Protein AF-A0A842VJ78-F1 (afdb_monomer_lite)

Radius of gyration: 14.23 Å; chains: 1; bounding box: 28×35×37 Å

Sequence (113 aa):
MDSSFNSDEFSVIYNQLQDQSVKHRIPMILKLFGVFNKYNLKLENRYLLCNFIDQHSDILKFKEDIYLVNNQKSLNELFLIALNKARRHNLLEALYREYTNGLQAISNKKRKL

Secondary structure (DSSP, 8-state):
------HHHHHHHHHHHHT--GGGHHHHHHHHHHHHHHTT-HHHHHHHHHHHHHHTHHHHT--S-HHHHGGGS-HHHHHHHHHHHHHHTT-HHHHHHHHHHHHHHHHHHHTT-

Foldseek 3Di:
DQPPDDLVVLVVLLVVLVVDDPVCLVVNLVVLLVVCVSNVVLVLLLVLLLVLCQVCVVVLVPPDNCVVCVVVDDSVRSVCSSSVSCVVRVNSVVSSVSSSVSSVVVSVVVVVD

pLDDT: mean 84.18, std 14.8, range [38.41, 97.69]

Structure (mmCIF, N/CA/C/O backbone):
data_AF-A0A842VJ78-F1
#
_entry.id   AF-A0A842VJ78-F1
#
loop_
_atom_site.group_PDB
_atom_site.id
_atom_site.type_symbol
_atom_site.label_atom_id
_atom_site.label_alt_id
_atom_site.label_comp_id
_atom_site.label_asym_id
_atom_site.label_entity_id
_atom_site.label_seq_id
_atom_site.pdbx_PDB_ins_code
_atom_site.Cartn_x
_atom_site.Cartn_y
_atom_site.Cartn_z
_atom_site.occupancy
_atom_site.B_iso_or_equiv
_atom_site.auth_seq_id
_atom_site.auth_comp_id
_atom_site.auth_asym_id
_atom_site.auth_atom_id
_atom_site.pdbx_PDB_model_num
ATOM 1 N N . MET A 1 1 ? 13.922 20.842 -8.133 1.00 38.41 1 MET A N 1
ATOM 2 C CA . MET A 1 1 ? 13.928 19.978 -9.329 1.00 38.41 1 MET A CA 1
ATOM 3 C C . MET A 1 1 ? 12.717 19.080 -9.221 1.00 38.41 1 MET A C 1
ATOM 5 O O . MET A 1 1 ? 12.743 18.153 -8.421 1.00 38.41 1 MET A O 1
ATOM 9 N N . ASP A 1 2 ? 11.643 19.415 -9.934 1.00 41.50 2 ASP A N 1
ATOM 10 C CA . ASP A 1 2 ? 10.509 18.506 -10.080 1.00 41.50 2 ASP A CA 1
ATOM 11 C C . ASP A 1 2 ? 11.015 17.268 -10.810 1.00 41.50 2 ASP A C 1
ATOM 13 O O . ASP A 1 2 ? 11.433 17.346 -11.965 1.00 41.50 2 ASP A O 1
ATOM 17 N N . SER A 1 3 ? 11.033 16.126 -10.128 1.00 51.38 3 SER A N 1
ATOM 18 C CA . SER A 1 3 ? 11.226 14.838 -10.781 1.00 51.38 3 SER A CA 1
ATOM 19 C C . SER A 1 3 ? 9.977 14.561 -11.611 1.00 51.38 3 SER A C 1
ATOM 21 O O . SER A 1 3 ? 9.032 13.918 -11.145 1.00 51.38 3 SER A O 1
ATOM 23 N N . SER A 1 4 ? 9.936 15.129 -12.815 1.00 55.19 4 SER A N 1
ATOM 24 C CA . SER A 1 4 ? 8.831 14.964 -13.743 1.00 55.19 4 SER A CA 1
ATOM 25 C C . SER A 1 4 ? 8.663 13.480 -14.057 1.00 55.19 4 SER A C 1
A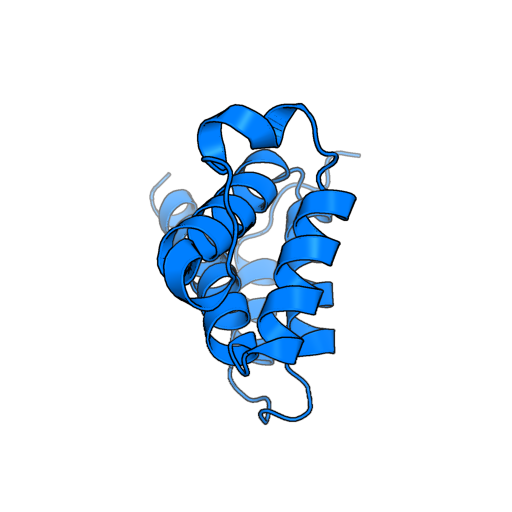TOM 27 O O . SER A 1 4 ? 9.587 12.808 -14.512 1.00 55.19 4 SER A O 1
ATOM 29 N N . PHE A 1 5 ? 7.467 12.981 -13.766 1.00 55.72 5 PHE A N 1
ATOM 30 C CA . PHE A 1 5 ? 6.994 11.629 -14.032 1.00 55.72 5 PHE A CA 1
ATOM 31 C C . PHE A 1 5 ? 7.322 11.174 -15.465 1.00 55.72 5 PHE A C 1
ATOM 33 O O . PHE A 1 5 ? 6.829 11.773 -16.417 1.00 55.72 5 PHE A O 1
ATOM 40 N N . ASN A 1 6 ? 8.099 10.096 -15.611 1.00 64.94 6 ASN A N 1
ATOM 41 C CA . ASN A 1 6 ? 8.334 9.430 -16.892 1.00 64.94 6 ASN A CA 1
ATOM 42 C C . ASN A 1 6 ? 7.569 8.093 -16.912 1.00 64.94 6 ASN A C 1
ATOM 44 O O . ASN A 1 6 ? 7.857 7.190 -16.122 1.00 64.94 6 ASN A O 1
ATOM 48 N N . SER A 1 7 ? 6.582 7.967 -17.803 1.00 59.50 7 SER A N 1
ATOM 49 C CA . SER A 1 7 ? 5.765 6.754 -17.972 1.00 59.50 7 SER A CA 1
ATOM 50 C C . SER A 1 7 ? 6.586 5.514 -18.329 1.00 59.50 7 SER A C 1
ATOM 52 O O . SER A 1 7 ? 6.188 4.391 -17.999 1.00 59.50 7 SER A O 1
ATOM 54 N N . ASP A 1 8 ? 7.740 5.708 -18.963 1.00 66.25 8 ASP A N 1
ATOM 55 C CA . ASP A 1 8 ? 8.628 4.622 -19.365 1.00 66.25 8 ASP A CA 1
ATOM 56 C C . ASP A 1 8 ? 9.361 4.050 -18.146 1.00 66.25 8 ASP A C 1
ATOM 58 O O . ASP A 1 8 ? 9.461 2.833 -18.001 1.00 66.25 8 ASP A O 1
ATOM 62 N N . GLU A 1 9 ? 9.758 4.899 -17.190 1.00 66.75 9 GLU A N 1
ATOM 63 C CA . GLU A 1 9 ? 10.387 4.471 -15.931 1.00 66.75 9 GLU A CA 1
ATOM 64 C C . GLU A 1 9 ? 9.407 3.650 -15.072 1.00 66.75 9 GLU A C 1
ATOM 66 O O . GLU A 1 9 ? 9.770 2.609 -14.522 1.00 66.75 9 GLU A O 1
ATOM 71 N N . PHE A 1 10 ? 8.134 4.054 -15.021 1.00 66.75 10 PHE A N 1
ATOM 72 C CA . PHE A 1 10 ? 7.072 3.302 -14.337 1.00 66.75 10 PHE A CA 1
ATOM 73 C C . PHE A 1 10 ? 6.812 1.935 -14.972 1.00 66.75 10 PHE A C 1
ATOM 75 O O . PHE A 1 10 ? 6.640 0.943 -14.262 1.00 66.75 10 PHE A O 1
ATOM 82 N N . SER A 1 11 ? 6.802 1.876 -16.305 1.00 65.69 11 SER A N 1
ATOM 83 C CA . SER A 1 11 ? 6.600 0.631 -17.052 1.00 65.69 11 SER A CA 1
ATOM 84 C C . SER A 1 11 ? 7.774 -0.333 -16.855 1.00 65.69 11 SER A C 1
ATOM 86 O O . SER A 1 11 ? 7.563 -1.526 -16.645 1.00 65.69 11 SER A O 1
ATOM 88 N N . VAL A 1 12 ? 9.009 0.180 -16.827 1.00 71.38 12 VAL A N 1
ATOM 89 C CA . VAL A 1 12 ? 10.207 -0.608 -16.497 1.00 71.38 12 VAL A CA 1
ATOM 90 C C . VAL A 1 12 ? 10.124 -1.165 -15.076 1.00 71.38 12 VAL A C 1
ATOM 92 O O . VAL A 1 12 ? 10.361 -2.356 -14.876 1.00 71.38 12 VAL A O 1
ATOM 95 N N . ILE A 1 13 ? 9.742 -0.343 -14.091 1.00 69.81 13 ILE A N 1
ATOM 96 C CA . ILE A 1 13 ? 9.559 -0.800 -12.706 1.00 69.81 13 ILE A CA 1
ATOM 97 C C . ILE A 1 13 ? 8.482 -1.889 -12.643 1.00 69.81 13 ILE A C 1
ATOM 99 O O . ILE A 1 13 ? 8.721 -2.928 -12.039 1.00 69.81 13 ILE A O 1
ATOM 103 N N . TYR A 1 14 ? 7.331 -1.699 -13.292 1.00 66.69 14 TYR A N 1
ATOM 104 C CA . TYR A 1 14 ? 6.257 -2.696 -13.330 1.00 66.69 14 TYR A CA 1
ATOM 105 C C . TYR A 1 14 ? 6.719 -4.038 -13.918 1.00 66.69 14 TYR A C 1
ATOM 107 O O . TYR A 1 14 ? 6.481 -5.089 -13.324 1.00 66.69 14 TYR A O 1
ATOM 115 N N . ASN A 1 15 ? 7.442 -4.006 -15.040 1.00 67.12 15 ASN A N 1
ATOM 116 C CA . ASN A 1 15 ? 7.948 -5.213 -15.694 1.00 67.12 15 ASN A CA 1
ATOM 117 C C . ASN A 1 15 ? 8.982 -5.950 -14.827 1.00 67.12 15 ASN A C 1
ATOM 119 O O . ASN A 1 15 ? 8.932 -7.171 -14.724 1.00 67.12 15 ASN A O 1
ATOM 123 N N . GLN A 1 16 ? 9.864 -5.227 -14.127 1.00 69.25 16 GLN A N 1
ATOM 124 C CA . GLN A 1 16 ? 10.810 -5.829 -13.172 1.00 69.25 16 GLN A CA 1
ATOM 125 C C . GLN A 1 16 ? 10.118 -6.518 -11.987 1.00 69.25 16 GLN A C 1
ATOM 127 O O . GLN A 1 16 ? 10.690 -7.410 -11.360 1.00 69.25 16 GLN A O 1
ATOM 132 N N . LEU A 1 17 ? 8.916 -6.062 -11.635 1.00 67.25 17 LEU A N 1
ATOM 133 C CA . LEU A 1 17 ? 8.159 -6.540 -10.484 1.00 67.25 17 LEU A CA 1
ATOM 134 C C . LEU A 1 17 ? 7.313 -7.785 -10.803 1.00 67.25 17 LEU A C 1
ATOM 136 O O . LEU A 1 17 ? 7.059 -8.595 -9.910 1.00 67.25 17 LEU A O 1
ATOM 140 N N . GLN A 1 18 ? 6.914 -7.971 -12.064 1.00 64.06 18 GLN A N 1
ATOM 141 C CA . GLN A 1 18 ? 6.136 -9.130 -12.524 1.00 64.06 18 GLN A CA 1
ATOM 142 C C . GLN A 1 18 ? 6.880 -10.467 -12.343 1.00 64.06 18 GLN A C 1
ATOM 144 O O . GLN A 1 18 ? 6.256 -11.463 -11.988 1.00 64.06 18 GLN A O 1
ATOM 149 N N . ASP A 1 19 ? 8.206 -10.476 -12.497 1.00 60.41 19 ASP A N 1
ATOM 150 C CA . ASP A 1 19 ? 9.014 -11.704 -12.608 1.00 60.41 19 ASP A CA 1
ATOM 151 C C . ASP A 1 19 ? 9.585 -12.223 -11.266 1.00 60.41 19 ASP A C 1
ATOM 153 O O . ASP A 1 19 ? 10.563 -12.968 -11.206 1.00 60.41 19 ASP A O 1
ATOM 157 N N . GLN A 1 20 ? 9.018 -11.785 -10.137 1.00 60.66 20 GLN A N 1
ATOM 158 C CA . GLN A 1 20 ? 9.601 -11.996 -8.807 1.00 60.66 20 GLN A CA 1
ATOM 159 C C . GLN A 1 20 ? 8.779 -12.975 -7.957 1.00 60.66 20 GLN A C 1
ATOM 161 O O . GLN A 1 20 ? 7.573 -12.799 -7.750 1.00 60.66 20 GLN A O 1
ATOM 166 N N . SER A 1 21 ? 9.463 -13.978 -7.393 1.00 59.66 21 SER A N 1
ATOM 167 C CA . SER A 1 21 ? 8.882 -14.977 -6.488 1.00 59.66 21 SER A CA 1
ATOM 168 C C . SER A 1 21 ? 8.316 -14.364 -5.196 1.00 59.66 21 SER A C 1
ATOM 170 O O . SER A 1 21 ? 8.749 -13.304 -4.732 1.00 59.66 21 SER A O 1
ATOM 172 N N . VAL A 1 22 ? 7.375 -15.076 -4.559 1.00 61.53 22 VAL A N 1
ATOM 173 C CA . VAL A 1 22 ? 6.666 -14.663 -3.325 1.00 61.53 22 VAL A CA 1
ATOM 174 C C . VAL A 1 22 ? 7.619 -14.238 -2.192 1.00 61.53 22 VAL A C 1
ATOM 176 O O . VAL A 1 22 ? 7.282 -13.371 -1.384 1.00 61.53 22 VAL A O 1
ATOM 179 N N . LYS A 1 23 ? 8.849 -14.775 -2.165 1.00 66.88 23 LYS A N 1
ATOM 180 C CA . LYS A 1 23 ? 9.885 -14.459 -1.165 1.00 66.88 23 LYS A CA 1
ATOM 181 C C . LYS A 1 23 ? 10.248 -12.966 -1.109 1.00 66.88 23 LYS A C 1
ATOM 183 O O . LYS A 1 23 ? 10.686 -12.492 -0.065 1.00 66.88 23 LYS A O 1
ATOM 188 N N . HIS A 1 24 ? 10.027 -12.212 -2.186 1.00 79.12 24 HIS A N 1
ATOM 189 C CA . HIS A 1 24 ? 10.423 -10.804 -2.279 1.00 79.12 24 HIS A CA 1
ATOM 190 C C . HIS A 1 24 ? 9.263 -9.810 -2.120 1.00 79.12 24 HIS A C 1
ATOM 192 O O . HIS A 1 24 ? 9.456 -8.613 -2.321 1.00 79.12 24 HIS A O 1
ATOM 198 N N . ARG A 1 25 ? 8.062 -10.250 -1.713 1.00 83.06 25 ARG A N 1
ATOM 199 C CA . ARG A 1 25 ? 6.877 -9.370 -1.660 1.00 83.06 25 ARG A CA 1
ATOM 200 C C . ARG A 1 25 ? 7.031 -8.152 -0.754 1.00 83.06 25 ARG A C 1
ATOM 202 O O . ARG A 1 25 ? 6.683 -7.056 -1.175 1.00 83.06 25 ARG A O 1
ATOM 209 N N . ILE A 1 26 ? 7.597 -8.303 0.444 1.00 90.00 26 ILE A N 1
ATOM 210 C CA . ILE A 1 26 ? 7.823 -7.163 1.352 1.00 90.00 26 ILE A CA 1
ATOM 211 C C . ILE A 1 26 ? 8.790 -6.133 0.731 1.00 90.00 26 ILE A C 1
ATOM 213 O O . ILE A 1 26 ? 8.405 -4.966 0.639 1.00 90.00 26 ILE A O 1
ATOM 217 N N . PRO A 1 27 ? 9.996 -6.520 0.257 1.00 89.88 27 PRO A N 1
ATOM 218 C CA . PRO A 1 27 ? 10.874 -5.609 -0.481 1.00 89.88 27 PRO A CA 1
ATOM 219 C C . PRO A 1 27 ? 10.192 -4.901 -1.657 1.00 89.88 27 PRO A C 1
ATOM 221 O O . PRO A 1 27 ? 10.392 -3.704 -1.850 1.00 89.88 27 PRO A O 1
ATOM 224 N N . MET A 1 28 ? 9.354 -5.608 -2.419 1.00 89.06 28 MET A N 1
ATOM 225 C CA . MET A 1 28 ? 8.663 -5.015 -3.566 1.00 89.06 28 MET A CA 1
ATOM 226 C C . MET A 1 28 ? 7.581 -4.014 -3.158 1.00 89.06 28 MET A C 1
ATOM 228 O O . MET A 1 28 ? 7.499 -2.941 -3.750 1.00 89.06 28 MET A O 1
ATOM 232 N N . ILE A 1 29 ? 6.806 -4.309 -2.112 1.00 93.94 29 ILE A N 1
ATOM 233 C CA . ILE A 1 29 ? 5.835 -3.368 -1.537 1.00 93.94 29 ILE A CA 1
ATOM 234 C C . ILE A 1 29 ? 6.545 -2.102 -1.035 1.00 93.94 29 ILE A C 1
ATOM 236 O O . ILE A 1 29 ? 6.086 -0.995 -1.302 1.00 93.94 29 ILE A O 1
ATOM 240 N N . LEU A 1 30 ? 7.697 -2.244 -0.368 1.00 94.19 30 LEU A N 1
ATOM 241 C CA . LEU A 1 30 ? 8.518 -1.107 0.067 1.00 94.19 30 LEU A CA 1
ATOM 242 C C . LEU A 1 30 ? 9.015 -0.269 -1.118 1.00 94.19 30 LEU A C 1
ATOM 244 O O . LEU A 1 30 ? 8.928 0.959 -1.081 1.00 94.19 30 LEU A O 1
ATOM 248 N N . LYS A 1 31 ? 9.505 -0.922 -2.181 1.00 90.88 31 LYS A N 1
ATOM 249 C CA . LYS A 1 31 ? 9.942 -0.242 -3.409 1.00 90.88 31 LYS A CA 1
ATOM 250 C C . LYS A 1 31 ? 8.786 0.540 -4.036 1.00 90.88 31 LYS A C 1
ATOM 252 O O . LYS A 1 31 ? 8.969 1.706 -4.368 1.00 90.88 31 LYS A O 1
ATOM 257 N N . LEU A 1 32 ? 7.600 -0.061 -4.145 1.00 92.38 32 LEU A N 1
ATOM 258 C CA . LEU A 1 32 ? 6.400 0.585 -4.687 1.00 92.38 32 LEU A CA 1
ATOM 259 C C . LEU A 1 32 ? 5.954 1.777 -3.831 1.00 92.38 32 LEU A C 1
ATOM 261 O O . LEU A 1 32 ? 5.774 2.868 -4.366 1.00 92.38 32 LEU A O 1
ATOM 265 N N . PHE A 1 33 ? 5.880 1.620 -2.509 1.00 95.69 33 PHE A N 1
ATOM 266 C CA . PHE A 1 33 ? 5.583 2.724 -1.593 1.00 95.69 33 PHE A CA 1
ATOM 267 C C . PHE A 1 33 ? 6.558 3.902 -1.770 1.00 95.69 33 PHE A C 1
ATOM 269 O O . PHE A 1 33 ? 6.143 5.062 -1.837 1.00 95.69 33 PHE A O 1
ATOM 276 N N . GLY A 1 34 ? 7.856 3.603 -1.898 1.00 93.31 34 GLY A N 1
ATOM 277 C CA . GLY A 1 34 ? 8.899 4.591 -2.166 1.00 93.31 34 GLY A CA 1
ATOM 278 C C . GLY A 1 34 ? 8.750 5.273 -3.527 1.00 93.31 34 GLY A C 1
ATOM 279 O O . GLY A 1 34 ? 8.897 6.491 -3.612 1.00 93.31 34 GLY A O 1
ATOM 280 N N . VAL A 1 35 ? 8.402 4.521 -4.575 1.00 89.94 35 VAL A N 1
ATOM 281 C CA . VAL A 1 35 ? 8.120 5.060 -5.915 1.00 89.94 35 VAL A CA 1
ATOM 282 C C . VAL A 1 35 ? 6.978 6.068 -5.848 1.00 89.94 35 VAL A C 1
ATOM 284 O O . VAL A 1 35 ? 7.158 7.205 -6.269 1.00 89.94 35 VAL A O 1
ATOM 287 N N . PHE A 1 36 ? 5.841 5.726 -5.243 1.00 92.62 36 PHE A N 1
ATOM 288 C CA . PHE A 1 36 ? 4.721 6.666 -5.117 1.00 92.62 36 PHE A CA 1
ATOM 289 C C . PHE A 1 36 ? 5.132 7.957 -4.393 1.00 92.62 36 PHE A C 1
ATOM 291 O O . PHE A 1 36 ? 4.816 9.054 -4.852 1.00 92.62 36 PHE A O 1
ATOM 298 N N . ASN A 1 37 ? 5.918 7.851 -3.318 1.00 91.50 37 ASN A N 1
ATOM 299 C CA . ASN A 1 37 ? 6.437 9.027 -2.617 1.00 91.50 37 ASN A CA 1
ATOM 300 C C . ASN A 1 37 ? 7.397 9.863 -3.480 1.00 91.50 37 ASN A C 1
ATOM 302 O O . ASN A 1 37 ? 7.293 11.090 -3.466 1.00 91.50 37 ASN A O 1
ATOM 306 N N . LYS A 1 38 ? 8.294 9.220 -4.244 1.00 90.88 38 LYS A N 1
ATOM 307 C CA . LYS A 1 38 ? 9.260 9.880 -5.143 1.00 90.88 38 LYS A CA 1
ATOM 308 C C . LYS A 1 38 ? 8.558 10.761 -6.180 1.00 90.88 38 LYS A C 1
ATOM 310 O O . LYS A 1 38 ? 9.013 11.869 -6.423 1.00 90.88 38 LYS A O 1
ATOM 315 N N . TYR A 1 39 ? 7.441 10.307 -6.749 1.00 86.81 39 TYR A N 1
ATOM 316 C CA . TYR A 1 39 ? 6.689 11.062 -7.768 1.00 86.81 39 TYR A CA 1
ATOM 317 C C . TYR A 1 39 ? 5.554 11.920 -7.197 1.00 86.81 39 TYR A C 1
ATOM 319 O O . TYR A 1 39 ? 4.636 12.287 -7.927 1.00 86.81 39 TYR A O 1
ATOM 327 N N . ASN A 1 40 ? 5.609 12.248 -5.902 1.00 89.62 40 ASN A N 1
ATOM 328 C CA . ASN A 1 40 ? 4.623 13.084 -5.216 1.00 89.62 40 ASN A CA 1
ATOM 329 C C . ASN A 1 40 ? 3.176 12.539 -5.258 1.00 89.62 40 ASN A C 1
ATOM 331 O O . ASN A 1 40 ? 2.216 13.294 -5.137 1.00 89.62 40 ASN A O 1
ATOM 335 N N . LEU A 1 41 ? 3.011 11.218 -5.363 1.00 91.69 41 LEU A N 1
ATOM 336 C CA . LEU A 1 41 ? 1.717 10.521 -5.400 1.00 91.69 41 LEU A CA 1
ATOM 337 C C . LEU A 1 41 ? 1.259 10.103 -3.996 1.00 91.69 41 LEU A C 1
ATOM 339 O O . LEU A 1 41 ? 0.819 8.977 -3.766 1.00 91.69 41 LEU A O 1
ATOM 343 N N . LYS A 1 42 ? 1.441 10.983 -3.004 1.00 93.38 42 LYS A N 1
ATOM 344 C CA . LYS A 1 42 ? 1.178 10.668 -1.586 1.00 93.38 42 LYS A CA 1
ATOM 345 C C . LYS A 1 42 ? -0.299 10.379 -1.316 1.00 93.38 42 LYS A C 1
ATOM 347 O O . LYS A 1 42 ? -0.605 9.575 -0.436 1.00 93.38 42 LYS A O 1
ATOM 352 N N . LEU A 1 43 ? -1.199 11.038 -2.047 1.00 93.44 43 LEU A N 1
ATOM 353 C CA . LEU A 1 43 ? -2.640 10.827 -1.921 1.00 93.44 43 LEU A CA 1
ATOM 354 C C . LEU A 1 43 ? -3.030 9.455 -2.459 1.00 93.44 43 LEU A C 1
ATOM 356 O O . LEU A 1 43 ? -3.714 8.711 -1.769 1.00 93.44 43 LEU A O 1
ATOM 360 N N . GLU A 1 44 ? -2.532 9.078 -3.631 1.00 94.38 44 GLU A N 1
ATOM 361 C CA . GLU A 1 44 ? -2.735 7.754 -4.211 1.00 94.38 44 GLU A CA 1
ATOM 362 C C . GLU A 1 44 ? -2.164 6.676 -3.286 1.00 94.38 44 GLU A C 1
ATOM 364 O O . GLU A 1 44 ? -2.835 5.690 -3.003 1.00 94.38 44 GLU A O 1
ATOM 369 N N . ASN A 1 45 ? -0.975 6.913 -2.725 1.00 95.62 45 ASN A N 1
ATOM 370 C CA . ASN A 1 45 ? -0.347 6.023 -1.749 1.00 95.62 45 ASN A CA 1
ATOM 371 C C . ASN A 1 45 ? -1.264 5.778 -0.536 1.00 95.62 45 ASN A C 1
ATOM 373 O O . ASN A 1 45 ? -1.496 4.644 -0.118 1.00 95.62 45 ASN A O 1
ATOM 377 N N . ARG A 1 46 ? -1.844 6.856 0.004 1.00 97.00 46 ARG A N 1
ATOM 378 C CA . ARG A 1 46 ? -2.816 6.801 1.103 1.00 97.00 46 ARG A CA 1
ATOM 379 C C . ARG A 1 46 ? -4.090 6.060 0.702 1.00 97.00 46 ARG A C 1
ATOM 381 O O . ARG A 1 46 ? -4.555 5.231 1.479 1.00 97.00 46 ARG A O 1
ATOM 388 N N . TYR A 1 47 ? -4.634 6.338 -0.481 1.00 95.94 47 TYR A N 1
ATOM 389 C CA . TYR A 1 47 ? -5.844 5.690 -0.986 1.00 95.94 47 TYR A CA 1
ATOM 390 C C . TYR A 1 47 ? -5.669 4.179 -1.120 1.00 95.94 47 TYR A C 1
ATOM 392 O O . TYR A 1 47 ? -6.510 3.442 -0.619 1.00 95.94 47 TYR A O 1
ATOM 400 N N . LEU A 1 48 ? -4.562 3.722 -1.710 1.00 97.12 48 LEU A N 1
ATOM 401 C CA . LEU A 1 48 ? -4.254 2.295 -1.857 1.00 97.12 48 LEU A CA 1
ATOM 402 C C . LEU A 1 48 ? -4.170 1.594 -0.496 1.00 97.12 48 LEU A C 1
ATOM 404 O O . LEU A 1 48 ? -4.734 0.521 -0.300 1.00 97.12 48 LEU A O 1
ATOM 408 N N . LEU A 1 49 ? -3.512 2.226 0.479 1.00 97.56 49 LEU A N 1
ATOM 409 C CA . LEU A 1 49 ? -3.413 1.690 1.837 1.00 97.56 49 LEU A CA 1
ATOM 410 C C . LEU A 1 49 ? -4.772 1.617 2.538 1.00 97.56 49 LEU A C 1
ATOM 412 O O . LEU A 1 49 ? -5.064 0.612 3.182 1.00 97.56 49 LEU A O 1
ATOM 416 N N . CYS A 1 50 ? -5.596 2.661 2.421 1.00 96.62 50 CYS A N 1
ATOM 417 C CA . CYS A 1 50 ? -6.930 2.672 3.021 1.00 96.62 50 CYS A CA 1
ATOM 418 C C . CYS A 1 50 ? -7.835 1.629 2.362 1.00 96.62 50 CYS A C 1
ATOM 420 O O . CYS A 1 50 ? -8.472 0.867 3.077 1.00 96.62 50 CYS A O 1
ATOM 422 N N . ASN A 1 51 ? -7.812 1.531 1.031 1.00 96.56 51 ASN A N 1
ATOM 423 C CA . ASN A 1 51 ? -8.594 0.550 0.285 1.00 96.56 51 ASN A CA 1
ATOM 424 C C . ASN A 1 51 ? -8.217 -0.888 0.672 1.00 96.56 51 ASN A C 1
ATOM 426 O O . ASN A 1 51 ? -9.091 -1.690 0.981 1.00 96.56 51 ASN A O 1
ATOM 430 N N . PHE A 1 52 ? -6.920 -1.202 0.768 1.00 97.31 52 PHE A N 1
ATOM 431 C CA . PHE A 1 52 ? -6.470 -2.509 1.258 1.00 97.31 52 PHE A CA 1
ATOM 432 C C . PHE A 1 52 ? -6.976 -2.813 2.678 1.00 97.31 52 PHE A C 1
ATOM 434 O O . PHE A 1 52 ? -7.400 -3.932 2.966 1.00 97.31 52 PHE A O 1
ATOM 441 N N . ILE A 1 53 ? -6.901 -1.838 3.590 1.00 95.75 53 ILE A N 1
ATOM 442 C CA . ILE A 1 53 ? -7.353 -2.027 4.976 1.00 95.75 53 ILE A CA 1
ATOM 443 C C . ILE A 1 53 ? -8.864 -2.260 5.022 1.00 95.75 53 ILE A C 1
ATOM 445 O O . ILE A 1 53 ? -9.302 -3.145 5.753 1.00 95.75 53 ILE A O 1
ATOM 449 N N . ASP A 1 54 ? -9.632 -1.495 4.250 1.00 95.25 54 ASP A N 1
ATOM 450 C CA . ASP A 1 54 ? -11.090 -1.572 4.189 1.00 95.25 54 ASP A CA 1
ATOM 451 C C . ASP A 1 54 ? -11.572 -2.918 3.629 1.00 95.25 54 ASP A C 1
ATOM 453 O O . ASP A 1 54 ? -12.305 -3.645 4.302 1.00 95.25 54 ASP A O 1
ATOM 457 N N . GLN A 1 55 ? -11.042 -3.324 2.468 1.00 94.94 55 GLN A N 1
ATOM 458 C CA . GLN A 1 55 ? -11.368 -4.589 1.790 1.00 94.94 55 GLN A CA 1
ATOM 459 C C . GLN A 1 55 ? -11.080 -5.839 2.6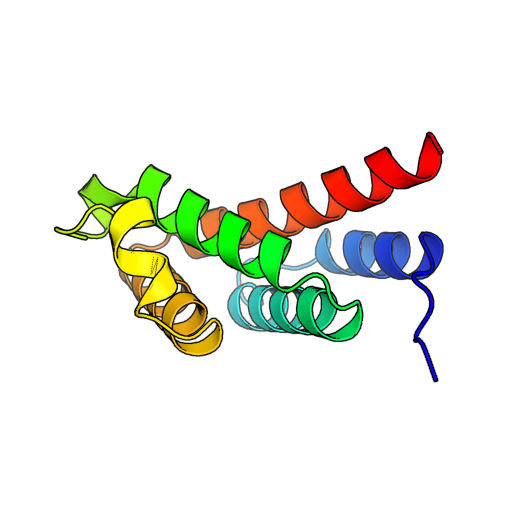30 1.00 94.94 55 GLN A C 1
ATOM 461 O O . GLN A 1 55 ? -11.621 -6.915 2.369 1.00 94.94 55 GLN A O 1
ATOM 466 N N . HIS A 1 56 ? -10.198 -5.723 3.621 1.00 95.06 56 HIS A N 1
ATOM 467 C CA . HIS A 1 56 ? -9.819 -6.821 4.501 1.00 95.06 56 HIS A CA 1
ATOM 468 C C . HIS A 1 56 ? -10.161 -6.554 5.969 1.00 95.06 56 HIS A C 1
ATOM 470 O O . HIS A 1 56 ? -9.703 -7.299 6.837 1.00 95.06 56 HIS A O 1
ATOM 476 N N . SER A 1 57 ? -10.951 -5.522 6.266 1.00 92.00 57 SER A N 1
ATOM 477 C CA . SER A 1 57 ? -11.246 -5.050 7.626 1.00 92.00 57 SER A CA 1
ATOM 478 C C . SER A 1 57 ? -11.720 -6.173 8.561 1.00 92.00 57 SER A C 1
ATOM 480 O O . SER A 1 57 ? -11.187 -6.300 9.673 1.00 92.00 57 SER A O 1
ATOM 482 N N . ASP A 1 58 ? -12.588 -7.062 8.064 1.00 89.00 58 ASP A N 1
ATOM 483 C CA . ASP A 1 58 ? -13.084 -8.265 8.752 1.00 89.00 58 ASP A CA 1
ATOM 484 C C . ASP A 1 58 ? -11.955 -9.190 9.231 1.00 89.00 58 ASP A C 1
ATOM 486 O O . ASP A 1 58 ? -11.911 -9.627 10.385 1.00 89.00 58 ASP A O 1
ATOM 490 N N . ILE A 1 59 ? -10.989 -9.466 8.351 1.00 89.94 59 ILE A N 1
ATOM 491 C CA . ILE A 1 59 ? -9.859 -10.364 8.625 1.00 89.94 59 ILE A CA 1
ATOM 492 C C . ILE A 1 59 ? -8.823 -9.653 9.498 1.00 89.94 59 ILE A C 1
ATOM 494 O O . ILE A 1 59 ? -8.248 -10.242 10.419 1.00 89.94 59 ILE A O 1
ATOM 498 N N . LEU A 1 60 ? -8.588 -8.367 9.226 1.00 88.06 60 LEU A N 1
ATOM 499 C CA . LEU A 1 60 ? -7.597 -7.553 9.918 1.00 88.06 60 LEU A CA 1
ATOM 500 C C . LEU A 1 60 ? -8.033 -7.163 11.334 1.00 88.06 60 LEU A C 1
ATOM 502 O O . LEU A 1 60 ? -7.194 -6.664 12.099 1.00 88.06 60 LEU A O 1
ATOM 506 N N . LYS A 1 61 ? -9.302 -7.392 11.701 1.00 83.94 61 LYS A N 1
ATOM 507 C CA . LYS A 1 61 ? -9.912 -6.943 12.963 1.00 83.94 61 LYS A CA 1
ATOM 508 C C . LYS A 1 61 ? -9.685 -5.444 13.180 1.00 83.94 61 LYS A C 1
ATOM 510 O O . LYS A 1 61 ? -9.316 -5.016 14.278 1.00 83.94 61 LYS A O 1
ATOM 515 N N . PHE A 1 62 ? -9.791 -4.666 12.105 1.00 82.94 62 PHE A N 1
ATOM 516 C CA . PHE A 1 62 ? -9.661 -3.216 12.154 1.00 82.94 62 PHE A CA 1
ATOM 517 C C . PHE A 1 62 ? -11.037 -2.649 12.525 1.00 82.94 62 PHE A C 1
ATOM 519 O O . PHE A 1 62 ? -11.981 -2.785 11.763 1.00 82.94 62 PHE A O 1
ATOM 526 N N . LYS A 1 63 ? -11.176 -2.140 13.756 1.00 80.94 63 LYS A N 1
ATOM 527 C CA . LYS A 1 63 ? -12.485 -1.806 14.352 1.00 80.94 63 LYS A CA 1
ATOM 528 C C . LYS A 1 63 ? -13.045 -0.451 13.918 1.00 80.94 63 LYS A C 1
ATOM 530 O O . LYS A 1 63 ? -14.232 -0.207 14.088 1.00 80.94 63 LYS A O 1
ATOM 535 N N . GLU A 1 64 ? -12.177 0.441 13.464 1.00 85.50 64 GLU A N 1
ATOM 536 C CA . GLU A 1 64 ? -12.530 1.799 13.058 1.00 85.50 64 GLU A CA 1
ATOM 537 C C . GLU A 1 64 ? -12.754 1.833 11.546 1.00 85.50 64 GLU A C 1
ATOM 539 O O . GLU A 1 64 ? -12.070 1.127 10.811 1.00 85.50 64 GLU A O 1
ATOM 544 N N . ASP A 1 65 ? -13.651 2.688 11.065 1.00 88.31 65 ASP A N 1
ATOM 545 C CA . ASP A 1 65 ? -13.721 2.988 9.635 1.00 88.31 65 ASP A CA 1
ATOM 546 C C . ASP A 1 65 ? -12.428 3.705 9.219 1.00 88.31 65 ASP A C 1
ATOM 548 O O . ASP A 1 65 ? -12.139 4.822 9.672 1.00 88.31 65 ASP A O 1
ATOM 552 N N . ILE A 1 66 ? -11.628 3.052 8.370 1.00 92.00 66 ILE A N 1
ATOM 553 C CA . ILE A 1 66 ? -10.328 3.574 7.953 1.00 92.00 66 ILE A CA 1
ATOM 554 C C . ILE A 1 66 ? -10.464 4.920 7.240 1.00 92.00 66 ILE A C 1
ATOM 556 O O . ILE A 1 66 ? -9.615 5.785 7.443 1.00 92.00 66 ILE A O 1
ATOM 560 N N . TYR A 1 67 ? -11.535 5.161 6.484 1.00 91.56 67 TYR A N 1
ATOM 561 C CA . TYR A 1 67 ? -11.738 6.424 5.781 1.00 91.56 67 TYR A CA 1
ATOM 562 C C . TYR A 1 67 ? -12.059 7.575 6.734 1.00 91.56 67 TYR A C 1
ATOM 564 O O . TYR A 1 67 ? -11.648 8.704 6.463 1.00 91.56 67 TYR A O 1
ATOM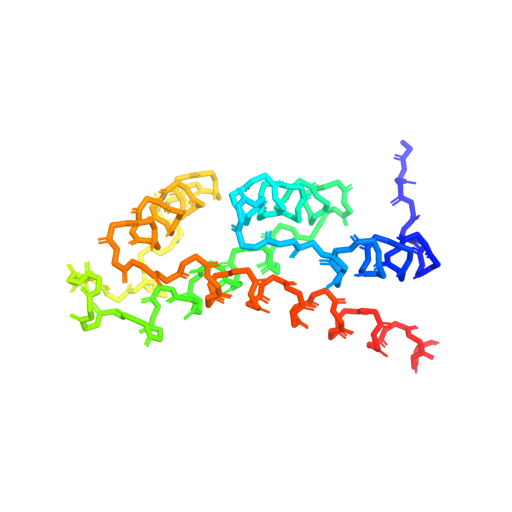 572 N N . LEU A 1 68 ? -12.664 7.303 7.891 1.00 91.25 68 LEU A N 1
ATOM 573 C CA . LEU A 1 68 ? -12.878 8.317 8.928 1.00 91.25 68 LEU A CA 1
ATOM 574 C C . LEU A 1 68 ? -11.596 8.638 9.706 1.00 91.25 68 LEU A C 1
ATOM 576 O O . LEU A 1 68 ? -11.346 9.796 10.046 1.00 91.25 68 LEU A O 1
ATOM 580 N N . VAL A 1 69 ? -10.754 7.633 9.968 1.00 91.75 69 VAL A N 1
ATOM 581 C CA . VAL A 1 69 ? -9.587 7.788 10.859 1.00 91.75 69 VAL A CA 1
ATOM 582 C C . VAL A 1 69 ? -8.255 7.955 10.131 1.00 91.75 69 VAL A C 1
ATOM 584 O O . VAL A 1 69 ? -7.228 8.180 10.777 1.00 91.75 69 VAL A O 1
ATOM 587 N N . ASN A 1 70 ? -8.224 7.857 8.796 1.00 91.88 70 ASN A N 1
ATOM 588 C CA . ASN A 1 70 ? -6.970 7.917 8.042 1.00 91.88 70 ASN A CA 1
ATOM 589 C C . ASN A 1 70 ? -6.229 9.245 8.262 1.00 91.88 70 ASN A C 1
ATOM 591 O O . ASN A 1 70 ? -5.010 9.237 8.416 1.00 91.88 70 ASN A O 1
ATOM 595 N N . ASN A 1 71 ? -6.941 10.375 8.325 1.00 91.62 71 ASN A N 1
ATOM 596 C CA . ASN A 1 71 ? -6.337 11.706 8.462 1.00 91.62 71 ASN A CA 1
ATOM 597 C C . ASN A 1 71 ? -5.636 11.918 9.811 1.00 91.62 71 ASN A C 1
ATOM 599 O O . ASN A 1 71 ? -4.803 12.809 9.937 1.00 91.62 71 ASN A O 1
ATOM 603 N N . GLN A 1 72 ? -5.931 11.076 10.802 1.00 94.56 72 GLN A N 1
ATOM 604 C CA . GLN A 1 72 ? -5.273 11.085 12.109 1.00 94.56 72 GLN A CA 1
ATOM 605 C C . GLN A 1 72 ? -3.941 10.321 12.102 1.00 94.56 72 GLN A C 1
ATOM 607 O O . GLN A 1 72 ? -3.214 10.345 13.088 1.00 94.56 72 GLN A O 1
ATOM 612 N N . LYS A 1 73 ? -3.636 9.607 11.012 1.00 93.25 73 LYS A N 1
ATOM 613 C CA . LYS A 1 73 ? -2.452 8.759 10.863 1.00 93.25 73 LYS A CA 1
ATOM 614 C C . LYS A 1 73 ? -1.568 9.317 9.752 1.00 93.25 73 LYS A C 1
ATOM 616 O O . LYS A 1 73 ? -2.033 9.660 8.656 1.00 93.25 73 LYS A O 1
ATOM 621 N N . SER A 1 74 ? -0.268 9.385 10.004 1.00 96.62 74 SER A N 1
ATOM 622 C CA . SER A 1 74 ? 0.718 9.669 8.966 1.00 96.62 74 SER A CA 1
ATOM 623 C C . SER A 1 74 ? 0.702 8.570 7.899 1.00 96.62 74 SER A C 1
ATOM 625 O O . SER A 1 74 ? 0.283 7.433 8.130 1.00 96.62 74 SER A O 1
ATOM 627 N N . LEU A 1 75 ? 1.184 8.899 6.700 1.00 96.50 75 LEU A N 1
ATOM 628 C CA . LEU A 1 75 ? 1.253 7.929 5.606 1.00 96.50 75 LEU A CA 1
ATOM 629 C C . LEU A 1 75 ? 2.139 6.720 5.966 1.00 96.50 75 LEU A C 1
ATOM 631 O O . LEU A 1 75 ? 1.811 5.588 5.622 1.00 96.50 75 LEU A O 1
ATOM 635 N N . ASN A 1 76 ? 3.225 6.952 6.707 1.00 96.81 76 ASN A N 1
ATOM 636 C CA . ASN A 1 76 ? 4.116 5.889 7.171 1.00 96.81 76 ASN A CA 1
ATOM 637 C C . ASN A 1 76 ? 3.439 4.988 8.211 1.00 96.81 76 ASN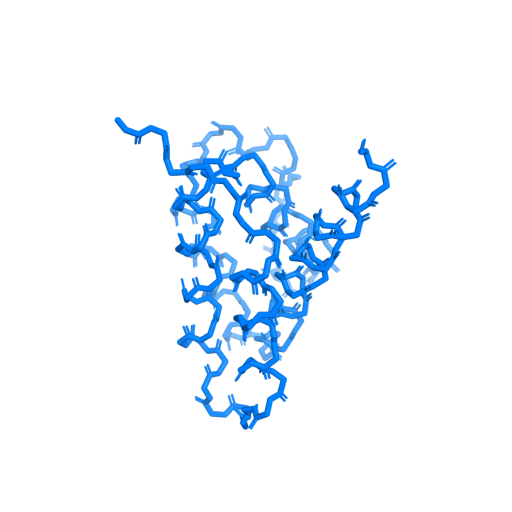 A C 1
ATOM 639 O O . ASN A 1 76 ? 3.621 3.774 8.172 1.00 96.81 76 ASN A O 1
ATOM 643 N N . GLU A 1 77 ? 2.635 5.549 9.118 1.00 95.81 77 GLU A N 1
ATOM 644 C CA . GLU A 1 77 ? 1.861 4.749 10.075 1.00 95.81 77 GLU A CA 1
ATOM 645 C C . GLU A 1 77 ? 0.832 3.873 9.361 1.00 95.81 77 GLU A C 1
ATOM 647 O O . GLU A 1 77 ? 0.761 2.677 9.638 1.00 95.81 77 GLU A O 1
ATOM 652 N N . LEU A 1 78 ? 0.094 4.427 8.392 1.00 96.00 78 LEU A N 1
ATOM 653 C CA . LEU A 1 78 ? -0.826 3.646 7.557 1.00 96.00 78 LEU A CA 1
ATOM 654 C C . LEU A 1 78 ? -0.103 2.512 6.826 1.00 96.00 78 LEU A C 1
ATOM 656 O O . LEU A 1 78 ? -0.582 1.377 6.816 1.00 96.00 78 LEU A O 1
ATOM 660 N N . PHE A 1 79 ? 1.077 2.797 6.276 1.00 97.69 79 PHE A N 1
ATOM 661 C CA . PHE A 1 79 ? 1.900 1.799 5.607 1.00 97.69 79 PHE A CA 1
ATOM 662 C C . PHE A 1 79 ? 2.325 0.673 6.557 1.00 97.69 79 PHE A C 1
ATOM 664 O O . PHE A 1 79 ? 2.159 -0.505 6.241 1.00 97.69 79 PHE A O 1
ATOM 671 N N . LEU A 1 80 ? 2.829 1.015 7.746 1.00 96.75 80 LEU A N 1
ATOM 672 C CA . LEU A 1 80 ? 3.249 0.033 8.745 1.00 96.75 80 LEU A CA 1
ATOM 673 C C . LEU A 1 80 ? 2.075 -0.800 9.266 1.00 96.75 80 LEU A C 1
ATOM 675 O O . LEU A 1 80 ? 2.245 -1.999 9.501 1.00 96.75 80 LEU A O 1
ATOM 679 N N . ILE A 1 81 ? 0.895 -0.198 9.434 1.00 94.50 81 ILE A N 1
ATOM 680 C CA . ILE A 1 81 ? -0.331 -0.913 9.805 1.00 94.50 81 ILE A CA 1
ATOM 681 C C . ILE A 1 81 ? -0.673 -1.933 8.720 1.00 94.50 81 ILE A C 1
ATOM 683 O O . ILE A 1 81 ? -0.743 -3.127 9.023 1.00 94.50 81 ILE A O 1
ATOM 687 N N . ALA A 1 82 ? -0.816 -1.488 7.468 1.00 96.50 82 ALA A N 1
ATOM 688 C CA . ALA A 1 82 ? -1.167 -2.349 6.344 1.00 96.50 82 ALA A CA 1
ATOM 689 C C . ALA A 1 82 ? -0.154 -3.486 6.163 1.00 96.50 82 ALA A C 1
ATOM 691 O O . ALA A 1 82 ? -0.545 -4.648 6.105 1.00 96.50 82 ALA A O 1
ATOM 692 N N . LEU A 1 83 ? 1.150 -3.188 6.163 1.00 96.69 83 LEU A N 1
ATOM 693 C CA . LEU A 1 83 ? 2.204 -4.182 5.954 1.00 96.69 83 LEU A CA 1
ATOM 694 C C . LEU A 1 83 ? 2.252 -5.228 7.076 1.00 96.69 83 LEU A C 1
ATOM 696 O O . LEU A 1 83 ? 2.356 -6.429 6.812 1.00 96.69 83 LEU A O 1
ATOM 700 N N . ASN A 1 84 ? 2.160 -4.800 8.340 1.00 94.69 84 ASN A N 1
ATOM 701 C CA . ASN A 1 84 ? 2.182 -5.730 9.469 1.00 94.69 84 ASN A 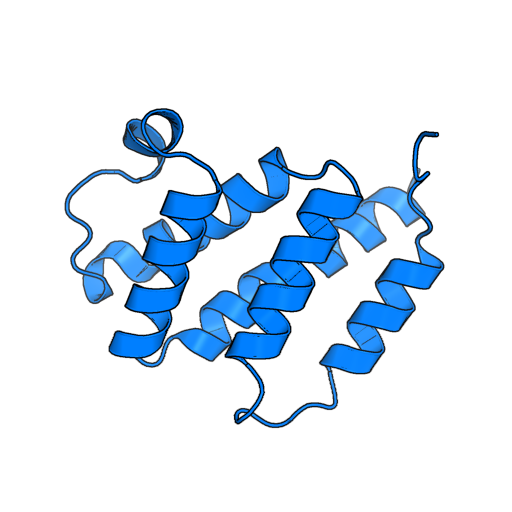CA 1
ATOM 702 C C . ASN A 1 84 ? 0.944 -6.622 9.498 1.00 94.69 84 ASN A C 1
ATOM 704 O O . ASN A 1 84 ? 1.055 -7.817 9.776 1.00 94.69 84 ASN A O 1
ATOM 708 N N . LYS A 1 85 ? -0.225 -6.050 9.207 1.00 94.38 85 LYS A N 1
ATOM 709 C CA . LYS A 1 85 ? -1.485 -6.782 9.097 1.00 94.38 85 LYS A CA 1
ATOM 710 C C . LYS A 1 85 ? -1.440 -7.765 7.928 1.00 94.38 85 LYS A C 1
ATOM 712 O O . LYS A 1 85 ? -1.687 -8.950 8.133 1.00 94.38 85 LYS A O 1
ATOM 717 N N . ALA A 1 86 ? -0.984 -7.324 6.759 1.00 95.00 86 ALA A N 1
ATOM 718 C CA . ALA A 1 86 ? -0.812 -8.179 5.594 1.00 95.00 86 ALA A CA 1
ATOM 719 C C . ALA A 1 86 ? 0.098 -9.378 5.888 1.00 95.00 86 ALA A C 1
ATOM 721 O O . ALA A 1 86 ? -0.254 -10.515 5.590 1.00 95.00 86 ALA A O 1
ATOM 722 N N . ARG A 1 87 ? 1.235 -9.147 6.556 1.00 93.62 87 ARG A N 1
ATOM 723 C CA . ARG A 1 87 ? 2.150 -10.219 6.967 1.00 93.62 87 ARG A CA 1
ATOM 724 C C . ARG A 1 87 ? 1.502 -11.210 7.937 1.00 93.62 87 ARG A C 1
ATOM 726 O O . ARG A 1 87 ? 1.670 -12.408 7.764 1.00 93.62 87 ARG A O 1
ATOM 733 N N . ARG A 1 88 ? 0.779 -10.728 8.953 1.00 93.94 88 ARG A N 1
ATOM 734 C CA . ARG A 1 88 ? 0.152 -11.590 9.976 1.00 93.94 88 ARG A CA 1
ATOM 735 C C . ARG A 1 88 ? -0.978 -12.458 9.426 1.00 93.94 88 ARG A C 1
ATOM 737 O O . ARG A 1 88 ? -1.221 -13.527 9.969 1.00 93.94 88 ARG A O 1
ATOM 744 N N . HIS A 1 89 ? -1.654 -11.995 8.379 1.00 94.50 89 HIS A N 1
ATOM 745 C CA . HIS A 1 89 ? -2.828 -12.654 7.809 1.00 94.50 89 HIS A CA 1
ATOM 746 C C . HIS A 1 89 ? -2.566 -13.282 6.429 1.00 94.50 89 HIS A C 1
ATOM 748 O O . HIS A 1 89 ? -3.514 -13.655 5.750 1.00 94.50 89 HIS A O 1
ATOM 754 N N . ASN A 1 90 ? -1.301 -13.416 6.006 1.00 92.56 90 ASN A N 1
ATOM 755 C CA . ASN A 1 90 ? -0.911 -13.944 4.688 1.00 92.56 90 ASN A CA 1
ATOM 756 C C . ASN A 1 90 ? -1.502 -13.170 3.486 1.00 92.56 90 ASN A C 1
ATOM 758 O O . ASN A 1 90 ? -1.703 -13.729 2.413 1.00 92.56 90 ASN A O 1
ATOM 762 N N . LEU A 1 91 ? -1.720 -11.860 3.635 1.00 95.06 91 LEU A N 1
ATOM 763 C CA . LEU A 1 91 ? -2.277 -10.960 2.611 1.00 95.06 91 LEU A CA 1
ATOM 764 C C . LEU A 1 91 ? -1.204 -10.102 1.911 1.00 95.06 91 LEU A C 1
ATOM 766 O O . LEU A 1 91 ? -1.516 -9.074 1.314 1.00 95.06 91 LEU A O 1
ATOM 770 N N . LEU A 1 92 ? 0.075 -10.492 1.974 1.00 93.50 92 LEU A N 1
ATOM 771 C CA . LEU A 1 92 ? 1.158 -9.759 1.297 1.00 93.50 92 LEU A CA 1
ATOM 772 C C . LEU A 1 92 ? 0.960 -9.701 -0.223 1.00 93.50 92 LEU A C 1
ATOM 774 O O . LEU A 1 92 ? 1.266 -8.683 -0.833 1.00 93.50 92 LEU A O 1
ATOM 778 N N . GLU A 1 93 ? 0.431 -10.766 -0.826 1.00 92.00 93 GLU A N 1
ATOM 779 C CA . GLU A 1 93 ? 0.091 -10.783 -2.252 1.00 92.00 93 GLU A CA 1
ATOM 780 C C . GLU A 1 93 ? -1.020 -9.776 -2.580 1.00 92.00 93 GLU A C 1
ATOM 782 O O . GLU A 1 93 ? -0.923 -9.074 -3.581 1.00 92.00 93 GLU A O 1
ATOM 787 N N . ALA A 1 94 ? -2.041 -9.662 -1.727 1.00 94.44 94 ALA A N 1
ATOM 788 C CA . ALA A 1 94 ? -3.139 -8.719 -1.923 1.00 94.44 94 ALA A CA 1
ATOM 789 C C . ALA A 1 94 ? -2.658 -7.264 -1.808 1.00 94.44 94 ALA A C 1
ATOM 791 O O . ALA A 1 94 ? -2.908 -6.464 -2.705 1.00 94.44 94 ALA A O 1
ATOM 792 N N . LEU A 1 95 ? -1.867 -6.944 -0.776 1.00 95.94 95 LEU A N 1
ATOM 793 C CA . LEU A 1 95 ? -1.274 -5.611 -0.629 1.00 95.94 95 LEU A CA 1
ATOM 794 C C . LEU A 1 95 ? -0.350 -5.269 -1.805 1.00 95.94 95 LEU A C 1
ATOM 796 O O . LEU A 1 95 ? -0.363 -4.152 -2.312 1.00 95.94 95 LEU A O 1
ATOM 800 N N . TYR A 1 96 ? 0.449 -6.234 -2.259 1.00 94.00 96 TYR A N 1
ATOM 801 C CA . TYR A 1 96 ? 1.289 -6.064 -3.440 1.00 94.00 96 TYR A CA 1
ATOM 802 C C . TYR A 1 96 ? 0.458 -5.771 -4.697 1.00 94.00 96 TYR A C 1
ATOM 804 O O . TYR A 1 96 ? 0.780 -4.834 -5.428 1.00 94.00 96 TYR A O 1
ATOM 812 N N . ARG A 1 97 ? -0.633 -6.519 -4.912 1.00 92.62 97 ARG A N 1
ATOM 813 C CA . ARG A 1 97 ? -1.552 -6.306 -6.037 1.00 92.62 97 ARG A CA 1
ATOM 814 C C . ARG A 1 97 ? -2.189 -4.932 -6.013 1.00 92.62 97 ARG A C 1
ATOM 816 O O . ARG A 1 97 ? -2.259 -4.302 -7.063 1.00 92.62 97 ARG A O 1
ATOM 823 N N . GLU A 1 98 ? -2.585 -4.454 -4.839 1.00 95.62 98 GLU A N 1
ATOM 824 C CA . GLU A 1 98 ? -3.143 -3.114 -4.676 1.00 95.62 98 GLU A CA 1
ATOM 825 C C . GLU A 1 98 ? -2.179 -2.053 -5.223 1.00 95.62 98 GLU A C 1
ATOM 827 O O . GLU A 1 98 ? -2.533 -1.254 -6.091 1.00 95.62 98 GLU A O 1
ATOM 832 N N . TYR A 1 99 ? -0.904 -2.136 -4.837 1.00 94.00 99 TYR A N 1
ATOM 833 C CA . TYR A 1 99 ? 0.127 -1.249 -5.367 1.00 94.00 99 TYR A CA 1
ATOM 834 C C . TYR A 1 99 ? 0.355 -1.396 -6.870 1.00 94.00 99 TYR A C 1
ATOM 836 O O . TYR A 1 99 ? 0.448 -0.386 -7.569 1.00 94.00 99 TYR A O 1
ATOM 844 N N . THR A 1 100 ? 0.466 -2.619 -7.393 1.00 90.94 100 THR A N 1
ATOM 845 C CA . THR A 1 100 ? 0.709 -2.817 -8.830 1.00 90.94 100 THR A CA 1
ATOM 846 C C . THR A 1 100 ? -0.480 -2.384 -9.685 1.00 90.94 100 THR A C 1
ATOM 848 O O . THR A 1 100 ? -0.275 -1.830 -10.764 1.00 90.94 100 THR A O 1
ATOM 851 N N . ASN A 1 101 ? -1.707 -2.570 -9.194 1.00 90.56 101 ASN A N 1
ATOM 852 C CA . ASN A 1 101 ? -2.931 -2.116 -9.851 1.00 90.56 101 ASN A CA 1
ATOM 853 C C . ASN A 1 101 ? -2.996 -0.588 -9.863 1.00 90.56 101 ASN A C 1
ATOM 855 O O . ASN A 1 101 ? -3.255 0.008 -10.908 1.00 90.56 101 ASN A O 1
ATOM 859 N N . GLY A 1 102 ? -2.683 0.054 -8.732 1.00 89.94 102 GLY A N 1
ATOM 860 C CA . GLY A 1 102 ? -2.563 1.508 -8.652 1.00 89.94 102 GLY A CA 1
ATOM 861 C C . GLY A 1 102 ? -1.522 2.048 -9.633 1.00 89.94 102 GLY A C 1
ATOM 862 O O . GLY A 1 102 ? -1.806 2.968 -10.399 1.00 89.94 102 GLY A O 1
ATOM 863 N N . LEU A 1 103 ? -0.340 1.424 -9.671 1.00 85.62 103 LEU A N 1
ATOM 864 C CA . LEU A 1 103 ? 0.741 1.773 -10.594 1.00 85.62 103 LEU A CA 1
ATOM 865 C C . LEU A 1 103 ? 0.268 1.700 -12.055 1.00 85.62 103 LEU A C 1
ATOM 867 O O . LEU A 1 103 ? 0.459 2.644 -12.820 1.00 85.62 103 LEU A O 1
ATOM 871 N N . GLN A 1 104 ? -0.395 0.603 -12.429 1.00 85.88 104 GLN A N 1
ATOM 872 C CA . GLN A 1 104 ? -0.924 0.391 -13.775 1.00 85.88 104 GLN A CA 1
ATOM 873 C C . GLN A 1 104 ? -2.014 1.411 -14.135 1.00 85.88 104 GLN A C 1
ATOM 875 O O . GLN A 1 104 ? -2.000 1.963 -15.237 1.00 85.88 104 GLN A O 1
ATOM 880 N N . ALA A 1 105 ? -2.941 1.697 -13.217 1.00 86.44 105 ALA A N 1
ATOM 881 C CA . ALA A 1 105 ? -4.007 2.674 -13.427 1.00 86.44 105 ALA A CA 1
ATOM 882 C C . ALA A 1 105 ? -3.447 4.084 -13.673 1.00 86.44 105 ALA A C 1
ATOM 884 O O . ALA A 1 105 ? -3.892 4.776 -14.592 1.00 86.44 105 ALA A O 1
ATOM 885 N N . ILE A 1 106 ? -2.428 4.487 -12.909 1.00 82.50 106 ILE A N 1
ATOM 886 C CA . ILE A 1 106 ? -1.741 5.774 -13.080 1.00 82.50 106 ILE A CA 1
ATOM 887 C C . ILE A 1 106 ? -1.033 5.839 -14.438 1.00 82.50 106 ILE A C 1
ATOM 889 O O . ILE A 1 106 ? -1.208 6.816 -15.173 1.00 82.50 106 ILE A O 1
ATOM 893 N N . SER A 1 107 ? -0.282 4.793 -14.800 1.00 77.56 107 SER A N 1
ATOM 894 C CA . SER A 1 107 ? 0.399 4.705 -16.097 1.00 77.56 107 SER A CA 1
ATOM 895 C C . SER A 1 107 ? -0.584 4.799 -17.268 1.00 77.56 107 SER A C 1
ATOM 897 O O . SER A 1 107 ? -0.349 5.535 -18.226 1.00 77.56 107 SER A O 1
ATOM 899 N N . ASN A 1 108 ? -1.729 4.117 -17.172 1.00 78.06 108 ASN A N 1
ATOM 900 C CA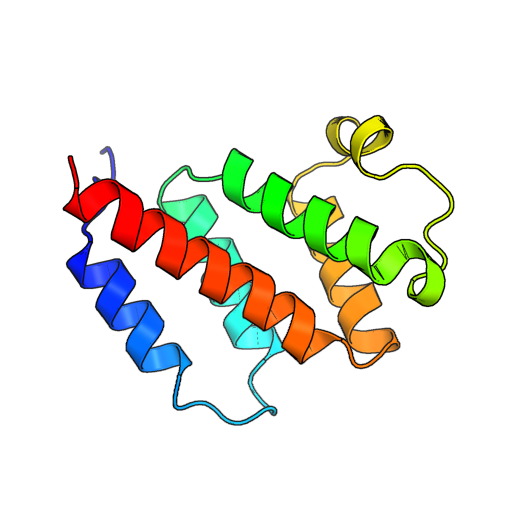 . ASN A 1 108 ? -2.757 4.122 -18.213 1.00 78.06 108 ASN A CA 1
ATOM 901 C C . ASN A 1 108 ? -3.503 5.457 -18.319 1.00 78.06 108 ASN A C 1
ATOM 903 O O . ASN A 1 108 ? -3.819 5.887 -19.429 1.00 78.06 108 ASN A O 1
ATOM 907 N N . LYS A 1 109 ? -3.786 6.126 -17.192 1.00 73.12 109 LYS A N 1
ATOM 908 C CA . LYS A 1 109 ? -4.464 7.432 -17.182 1.00 73.12 109 LYS A CA 1
ATOM 909 C C . LYS A 1 109 ? -3.642 8.496 -17.909 1.00 73.12 109 LYS A C 1
ATOM 911 O O . LYS A 1 109 ? -4.209 9.300 -18.636 1.00 73.12 109 LYS A O 1
ATOM 916 N N . LYS A 1 110 ? -2.317 8.478 -17.747 1.00 59.12 110 LYS A N 1
ATOM 917 C CA . LYS A 1 110 ? -1.422 9.472 -18.358 1.00 59.12 110 LYS A CA 1
ATOM 918 C C . LYS A 1 110 ? -1.076 9.208 -19.820 1.00 59.12 110 LYS A C 1
ATOM 920 O O . LYS A 1 110 ? -0.752 10.154 -20.511 1.00 59.12 110 LYS A O 1
ATOM 925 N N . ARG A 1 111 ? -1.200 7.972 -20.318 1.00 54.06 111 ARG A N 1
ATOM 926 C CA . ARG A 1 111 ? -1.073 7.683 -21.762 1.00 54.06 111 ARG A CA 1
ATOM 927 C C . ARG A 1 111 ? -2.249 8.243 -22.587 1.00 54.06 111 ARG A C 1
ATOM 929 O O . ARG A 1 111 ? -2.160 8.304 -23.805 1.00 54.06 111 ARG A O 1
ATOM 936 N N . LYS A 1 112 ? -3.364 8.595 -21.934 1.00 48.75 112 LYS A N 1
ATOM 937 C CA . LYS A 1 112 ? -4.583 9.129 -22.568 1.00 48.75 112 LYS A CA 1
ATOM 938 C C . LYS A 1 112 ? -4.716 10.659 -22.483 1.00 48.75 112 LYS A C 1
ATOM 940 O O . LYS A 1 112 ? -5.722 11.176 -22.961 1.00 48.75 112 LYS A O 1
ATOM 945 N N . LEU A 1 113 ? -3.763 11.343 -21.848 1.00 44.44 113 LEU A N 1
ATOM 946 C CA . LEU A 1 113 ? -3.664 12.806 -21.785 1.00 44.44 113 LEU A CA 1
ATOM 947 C C . LEU A 1 113 ? -2.567 13.269 -22.742 1.00 44.44 113 LEU A C 1
ATOM 949 O O . LEU A 1 113 ? -2.757 14.345 -23.341 1.00 44.44 113 LEU A O 1
#